Protein AF-A0A9P6RPS3-F1 (afdb_monomer_lite)

Radius of gyration: 14.05 Å; chains: 1; bounding box: 44×27×31 Å

Sequence (81 aa):
MKVYNINHEENSKLVASKNLKYELTYFELQFCGTSGRALLAYGGADWTPLYPDWEVDKTNTPFETVPILKIIENGEGEAGR

Organism: NCBI:txid979702

Secondary structure (DSSP, 8-state):
-------HHHHHH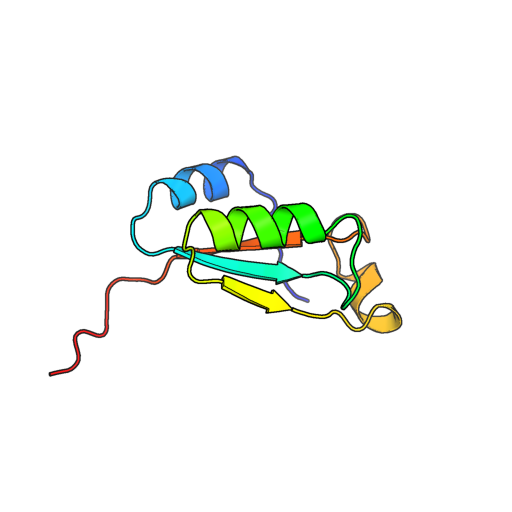HTT-SSEEEEEE--SSSSTTHHHHHHHHHTT-EEEEE---HHHHGGGSGGG-S-EEEEEE--S-----

pLDDT: mean 83.36, std 16.84, range [33.47, 97.31]

Foldseek 3Di:
DPDDPPPPVVVVVLVPDPAKEKEWEDAPDPDPCVVVVVVCVVVVHHYDYDYDPLVPCQVVDVVSDDGDMDIDGDPPDDPDD

Structure (mmCIF, N/CA/C/O backbone):
data_AF-A0A9P6RPS3-F1
#
_entry.id   AF-A0A9P6RPS3-F1
#
loop_
_atom_site.group_PDB
_atom_site.id
_atom_site.type_symbol
_atom_site.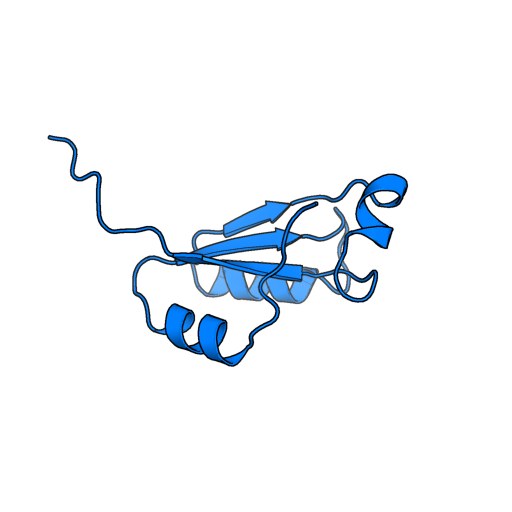label_atom_id
_atom_site.label_alt_id
_atom_site.label_comp_id
_atom_site.label_asym_id
_atom_site.label_entity_id
_atom_site.label_seq_id
_atom_site.pdbx_PDB_ins_code
_atom_site.Cartn_x
_atom_site.Cartn_y
_atom_site.Cartn_z
_atom_site.occupancy
_atom_site.B_iso_or_equiv
_atom_site.auth_seq_id
_atom_site.auth_comp_id
_atom_site.auth_asym_id
_atom_site.auth_atom_id
_atom_site.pdbx_PDB_model_num
ATOM 1 N N . MET A 1 1 ? 0.015 13.509 -14.190 1.00 43.31 1 MET A N 1
ATOM 2 C CA . MET A 1 1 ? 0.936 13.272 -13.060 1.00 43.31 1 MET A CA 1
ATOM 3 C C . MET A 1 1 ? 0.092 13.004 -11.819 1.00 43.31 1 MET A C 1
ATOM 5 O O . MET A 1 1 ? -0.649 13.897 -11.424 1.00 43.31 1 MET A O 1
ATOM 9 N N . LYS A 1 2 ? 0.098 11.780 -11.265 1.00 54.91 2 LYS A N 1
ATOM 10 C CA . LYS A 1 2 ? -0.564 11.515 -9.974 1.00 54.91 2 LYS A CA 1
ATOM 11 C C . LYS A 1 2 ? 0.317 12.127 -8.883 1.00 54.91 2 LYS A C 1
ATOM 13 O O . LYS A 1 2 ? 1.462 11.722 -8.725 1.00 54.91 2 LYS A O 1
ATOM 18 N N . VAL A 1 3 ? -0.184 13.144 -8.187 1.00 57.56 3 VAL A N 1
ATOM 19 C CA . VAL A 1 3 ? 0.534 13.762 -7.066 1.00 57.56 3 VAL A CA 1
ATOM 20 C C . VAL A 1 3 ? 0.339 12.860 -5.851 1.00 57.56 3 VAL A C 1
ATOM 22 O O . VAL A 1 3 ? -0.770 12.750 -5.330 1.00 57.56 3 VAL A O 1
ATOM 25 N N . TYR A 1 4 ? 1.398 12.170 -5.436 1.00 61.38 4 TYR A N 1
ATOM 26 C CA . TYR A 1 4 ? 1.398 11.409 -4.191 1.00 61.38 4 TYR A CA 1
ATOM 27 C C . TYR A 1 4 ? 1.708 12.364 -3.041 1.00 61.38 4 TYR A C 1
ATOM 29 O O . TYR A 1 4 ? 2.736 13.039 -3.060 1.00 61.38 4 TYR A O 1
ATOM 37 N N . ASN A 1 5 ? 0.830 12.425 -2.040 1.00 65.56 5 ASN A N 1
ATOM 38 C CA . ASN A 1 5 ? 1.146 13.125 -0.804 1.00 65.56 5 ASN A CA 1
ATOM 39 C C . ASN A 1 5 ? 2.043 12.229 0.065 1.00 65.56 5 ASN A C 1
ATOM 41 O O . ASN A 1 5 ? 1.567 11.311 0.734 1.00 65.56 5 ASN A O 1
ATOM 45 N N . ILE A 1 6 ? 3.355 12.471 0.004 1.00 64.94 6 ILE A N 1
ATOM 46 C CA . ILE A 1 6 ? 4.382 11.704 0.733 1.00 64.94 6 ILE A CA 1
ATOM 47 C C . ILE A 1 6 ? 4.527 12.220 2.183 1.00 64.94 6 ILE A C 1
ATOM 49 O O . ILE A 1 6 ? 5.357 11.733 2.946 1.00 64.94 6 ILE A O 1
ATOM 53 N N . ASN A 1 7 ? 3.723 13.199 2.613 1.00 76.38 7 ASN A N 1
ATOM 54 C CA . ASN A 1 7 ? 3.796 13.719 3.972 1.00 76.38 7 ASN A CA 1
ATOM 55 C C . ASN A 1 7 ? 3.236 12.707 4.991 1.00 76.38 7 ASN A C 1
ATOM 57 O O . ASN A 1 7 ? 2.025 12.561 5.172 1.00 76.38 7 ASN A O 1
ATOM 61 N N . HIS A 1 8 ? 4.138 12.020 5.695 1.00 71.06 8 HIS A N 1
ATOM 62 C CA . HIS A 1 8 ? 3.795 11.061 6.747 1.00 71.06 8 HIS A CA 1
ATOM 63 C C . HIS A 1 8 ? 3.001 11.681 7.907 1.00 71.06 8 HIS A C 1
ATOM 65 O O . HIS A 1 8 ? 2.180 10.990 8.503 1.00 71.06 8 HIS A O 1
ATOM 71 N N . GLU A 1 9 ? 3.211 12.965 8.204 1.00 78.81 9 GLU A N 1
ATOM 72 C CA . GLU A 1 9 ? 2.551 13.677 9.306 1.00 78.81 9 GLU A CA 1
ATOM 73 C C . GLU A 1 9 ? 1.092 14.033 8.985 1.00 78.81 9 GLU A C 1
ATOM 75 O O . GLU A 1 9 ? 0.246 14.115 9.868 1.00 78.81 9 GLU A O 1
ATOM 80 N N . GLU A 1 10 ? 0.766 14.250 7.713 1.00 75.75 10 GLU A N 1
ATOM 81 C CA . GLU A 1 10 ? -0.624 14.443 7.284 1.00 75.75 10 GLU A CA 1
ATOM 82 C C . GLU A 1 10 ? -1.352 13.102 7.216 1.00 75.75 10 GLU A C 1
ATOM 84 O O . GLU A 1 10 ? -2.467 12.972 7.718 1.00 75.75 10 GLU A O 1
ATOM 89 N N . ASN A 1 11 ? -0.681 12.075 6.691 1.00 73.50 11 ASN A N 1
ATOM 90 C CA . ASN A 1 11 ? -1.228 10.724 6.635 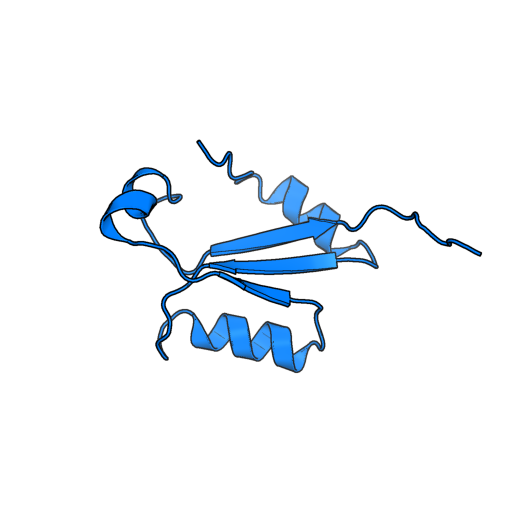1.00 73.50 11 ASN A CA 1
ATOM 91 C C . ASN A 1 11 ? -1.484 10.142 8.036 1.00 73.50 11 ASN A C 1
ATOM 93 O O . ASN A 1 11 ? -2.493 9.469 8.227 1.00 73.50 11 ASN A O 1
ATOM 97 N N . SER A 1 12 ? -0.628 10.419 9.029 1.00 74.69 12 SER A N 1
ATOM 98 C CA . SER A 1 12 ? -0.829 9.951 10.411 1.00 74.69 12 SER A CA 1
ATOM 99 C C . SER A 1 12 ? -2.082 10.551 11.055 1.00 74.69 12 SER A C 1
ATOM 101 O O . SER A 1 12 ? -2.778 9.859 11.798 1.00 74.69 12 SER A O 1
ATOM 103 N N . LYS A 1 13 ? -2.418 11.803 10.721 1.00 76.12 13 LYS A N 1
ATOM 104 C CA . LYS A 1 13 ? -3.637 12.476 11.193 1.00 76.12 13 LYS A CA 1
ATOM 105 C C . LYS A 1 13 ? -4.894 11.848 10.601 1.00 76.12 13 LYS A C 1
ATOM 107 O O . LYS A 1 13 ? -5.875 11.697 11.323 1.00 76.12 13 LYS A O 1
ATOM 112 N N . LEU A 1 14 ? -4.844 11.416 9.338 1.00 72.44 14 LEU A N 1
ATOM 113 C CA . LEU A 1 14 ? -5.964 10.730 8.686 1.00 72.44 14 LEU A CA 1
ATOM 114 C C . LEU A 1 14 ? -6.281 9.388 9.343 1.00 72.44 14 LEU A C 1
ATOM 116 O O . LEU A 1 14 ? -7.444 9.031 9.429 1.00 72.44 14 LEU A O 1
ATOM 120 N N . VAL A 1 15 ? -5.286 8.658 9.859 1.00 72.44 15 VAL A N 1
ATOM 121 C CA . VAL A 1 15 ? -5.509 7.349 10.509 1.00 72.44 15 VAL A CA 1
ATOM 122 C C . VAL A 1 15 ? -6.430 7.447 11.739 1.00 72.44 15 VAL A C 1
ATOM 124 O O . VAL A 1 15 ? -7.045 6.455 12.121 1.00 72.44 15 VAL A O 1
ATOM 127 N N . ALA A 1 16 ? -6.571 8.632 12.345 1.00 72.81 16 ALA A N 1
ATOM 128 C CA . ALA A 1 16 ? -7.517 8.864 13.437 1.00 72.81 16 ALA A CA 1
ATOM 129 C C . ALA A 1 16 ? -8.983 9.014 12.970 1.00 72.81 16 ALA A C 1
ATOM 131 O O . ALA A 1 16 ? -9.897 8.947 13.798 1.00 72.81 16 ALA A O 1
ATOM 132 N N . SER A 1 17 ? -9.223 9.218 11.672 1.00 76.94 17 SER A N 1
ATOM 133 C CA . SER A 1 17 ? -10.560 9.373 11.097 1.00 76.94 17 SER A CA 1
ATOM 134 C C . SER A 1 17 ? -11.297 8.032 11.031 1.00 76.94 17 SER A C 1
ATOM 136 O O . SER A 1 17 ? -10.717 6.980 10.772 1.00 76.94 17 SER A O 1
ATOM 138 N N . LYS A 1 18 ? -12.616 8.060 11.259 1.00 74.75 18 LYS A N 1
ATOM 139 C CA . LYS A 1 18 ? -13.445 6.840 11.328 1.00 74.75 18 LYS A CA 1
ATOM 140 C C . LYS A 1 18 ? -13.817 6.253 9.963 1.00 74.75 18 LYS A C 1
ATOM 142 O O . LYS A 1 18 ? -14.169 5.081 9.899 1.00 74.75 18 LYS A O 1
ATOM 147 N N . ASN A 1 19 ? -13.741 7.047 8.894 1.00 84.19 19 ASN A N 1
ATOM 148 C CA . ASN A 1 19 ? -14.211 6.681 7.556 1.00 84.19 19 ASN A CA 1
ATOM 149 C C . ASN A 1 19 ? -13.061 6.734 6.547 1.00 84.19 19 ASN A C 1
ATOM 151 O O . ASN A 1 19 ? -12.968 7.650 5.727 1.00 84.19 19 ASN A O 1
ATOM 155 N N . LEU A 1 20 ? -12.165 5.754 6.632 1.00 88.31 20 LEU A N 1
ATOM 156 C CA . LEU A 1 20 ? -11.022 5.645 5.734 1.00 88.31 20 LEU A CA 1
ATOM 157 C C . LEU A 1 20 ? -11.243 4.567 4.684 1.00 88.31 20 LEU A C 1
ATOM 159 O O . LEU A 1 20 ? -11.685 3.461 4.995 1.00 88.31 20 LEU A O 1
ATOM 163 N N . LYS A 1 21 ? -10.851 4.898 3.457 1.00 91.50 21 LYS A N 1
ATOM 164 C CA . LYS A 1 21 ? -10.678 3.959 2.360 1.00 91.50 21 LYS A CA 1
ATOM 165 C C . LYS A 1 21 ? -9.205 3.870 1.989 1.00 91.50 21 LYS A C 1
ATOM 167 O O . LYS A 1 21 ? -8.482 4.867 2.011 1.00 91.50 21 LYS A O 1
ATOM 172 N N . TYR A 1 22 ? -8.758 2.680 1.616 1.00 92.69 22 TYR A N 1
ATOM 173 C CA . TYR A 1 22 ? -7.371 2.435 1.242 1.00 92.69 22 TYR A CA 1
ATOM 174 C C . TYR A 1 22 ? -7.256 1.956 -0.204 1.00 92.69 22 TYR A C 1
ATOM 176 O O . TYR A 1 22 ? -8.055 1.158 -0.686 1.00 92.69 22 TYR A O 1
ATOM 184 N N . GLU A 1 23 ? -6.216 2.399 -0.898 1.00 94.50 23 GLU A N 1
ATOM 185 C CA . GLU A 1 23 ? -5.830 1.853 -2.198 1.00 94.50 23 GLU A CA 1
ATOM 186 C C . GLU A 1 23 ? -4.414 1.290 -2.084 1.00 94.50 23 GLU A C 1
ATOM 188 O O . GLU A 1 23 ? -3.480 2.008 -1.719 1.00 94.50 23 GLU A O 1
ATOM 193 N N . LEU A 1 24 ? -4.253 -0.005 -2.364 1.00 95.38 24 LEU A N 1
ATOM 194 C CA . LEU A 1 24 ? -2.954 -0.674 -2.320 1.00 95.38 24 LEU A CA 1
ATOM 195 C C . LEU A 1 24 ? -2.475 -0.943 -3.745 1.00 95.38 24 LEU A C 1
ATOM 197 O O . LEU A 1 24 ? -2.958 -1.864 -4.405 1.00 95.38 24 LEU A O 1
ATOM 201 N N . THR A 1 25 ? -1.503 -0.154 -4.202 1.00 95.94 25 THR A N 1
ATOM 202 C CA . THR A 1 25 ? -0.865 -0.343 -5.508 1.00 95.94 25 THR A CA 1
ATOM 203 C C . THR A 1 25 ? 0.198 -1.432 -5.416 1.00 95.94 25 THR A C 1
ATOM 205 O O . THR A 1 25 ? 1.206 -1.248 -4.730 1.00 95.94 25 THR A O 1
ATOM 208 N N . TYR A 1 26 ? -0.013 -2.569 -6.081 1.00 97.31 26 TYR A N 1
ATOM 209 C CA . TYR A 1 26 ? 0.960 -3.662 -6.158 1.00 97.31 26 TYR A CA 1
ATOM 210 C C . TYR A 1 26 ? 0.651 -4.620 -7.310 1.00 97.31 26 TYR A C 1
ATOM 212 O O . TYR A 1 26 ? -0.490 -4.717 -7.740 1.00 97.31 26 TYR A O 1
ATOM 220 N N . PHE A 1 27 ? 1.645 -5.385 -7.760 1.00 96.88 27 PHE A N 1
ATOM 221 C CA . PHE A 1 27 ? 1.467 -6.422 -8.778 1.00 96.88 27 PHE A CA 1
ATOM 222 C C . PHE A 1 27 ? 0.481 -7.517 -8.347 1.00 96.88 27 PHE A C 1
ATOM 224 O O . PHE A 1 27 ? 0.349 -7.829 -7.158 1.00 96.88 27 PHE A O 1
ATOM 231 N N . GLU A 1 28 ? -0.176 -8.161 -9.314 1.00 96.00 28 GLU A N 1
ATOM 232 C CA . GLU A 1 28 ? -1.070 -9.308 -9.094 1.00 96.00 28 GLU A CA 1
ATOM 233 C C . GLU A 1 28 ? -0.285 -10.603 -8.807 1.00 96.00 28 GLU A C 1
ATOM 235 O O . GLU A 1 28 ? -0.406 -11.624 -9.472 1.00 96.00 28 GLU A O 1
ATOM 240 N N . LEU A 1 29 ? 0.581 -10.551 -7.797 1.00 95.69 29 LEU A N 1
ATOM 241 C CA . LEU A 1 29 ? 1.393 -11.667 -7.329 1.00 95.69 29 LEU A CA 1
ATOM 242 C C . LEU A 1 29 ? 1.474 -11.666 -5.803 1.00 95.69 29 LEU A C 1
ATOM 244 O O . LEU A 1 29 ? 1.083 -10.700 -5.134 1.00 95.69 29 LEU A O 1
ATOM 248 N N . GLN A 1 30 ? 1.974 -12.767 -5.250 1.00 95.81 30 GLN A N 1
ATOM 249 C CA . GLN A 1 30 ? 2.154 -12.951 -3.814 1.00 95.81 30 GLN A CA 1
ATOM 250 C C . GLN A 1 30 ? 3.628 -12.766 -3.440 1.00 95.81 30 GLN A C 1
ATOM 252 O O . GLN A 1 30 ? 4.436 -13.673 -3.608 1.00 95.81 30 GLN A O 1
ATOM 257 N N . PHE A 1 31 ? 3.979 -11.582 -2.937 1.00 95.31 31 PHE A N 1
ATOM 258 C CA . PHE A 1 31 ? 5.326 -11.264 -2.451 1.00 95.31 31 PHE A CA 1
ATOM 259 C C . PHE A 1 31 ? 5.258 -10.084 -1.461 1.00 95.31 31 PHE A C 1
ATOM 261 O O . PHE A 1 31 ? 4.432 -10.118 -0.551 1.00 95.31 31 PHE A O 1
ATOM 268 N N . CYS A 1 32 ? 6.057 -9.025 -1.625 1.00 93.88 32 CYS A N 1
ATOM 269 C CA . CYS A 1 32 ? 6.121 -7.888 -0.695 1.00 93.88 32 CYS A CA 1
ATOM 270 C C . CYS A 1 32 ? 4.763 -7.226 -0.391 1.00 93.88 32 CYS A C 1
ATOM 272 O O . CYS A 1 32 ? 4.550 -6.771 0.726 1.00 93.88 32 CYS A O 1
ATOM 274 N N . GLY A 1 33 ? 3.828 -7.176 -1.347 1.00 93.62 33 GLY A N 1
ATOM 275 C CA . GLY A 1 33 ? 2.499 -6.586 -1.130 1.00 93.62 33 GLY A CA 1
ATOM 276 C C . GLY A 1 33 ? 1.502 -7.493 -0.402 1.00 93.62 33 GLY A C 1
ATOM 277 O O . GLY A 1 33 ? 0.438 -7.025 0.001 1.00 93.62 33 GLY A O 1
ATOM 278 N N . THR A 1 34 ? 1.820 -8.778 -0.206 1.00 95.62 34 THR A N 1
ATO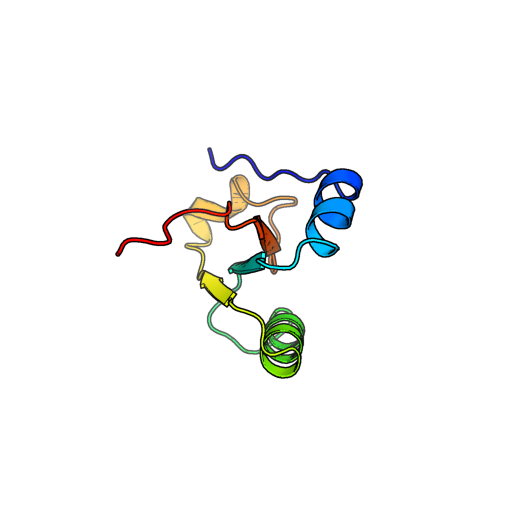M 279 C CA . THR A 1 34 ? 0.921 -9.740 0.456 1.00 95.62 34 THR A CA 1
ATOM 280 C C . THR A 1 34 ? 0.655 -9.359 1.906 1.00 95.62 34 THR A C 1
ATOM 282 O O . THR A 1 34 ? -0.483 -9.454 2.360 1.00 95.62 34 THR A O 1
ATOM 285 N N . SER A 1 35 ? 1.674 -8.887 2.626 1.00 95.62 35 SER A N 1
ATOM 286 C CA . SER A 1 35 ? 1.532 -8.450 4.019 1.00 95.62 35 SER A CA 1
ATOM 287 C C . SER A 1 35 ? 0.552 -7.283 4.145 1.00 95.62 35 SER A C 1
ATOM 289 O O . SER A 1 35 ? -0.325 -7.318 5.003 1.00 95.62 35 SER A O 1
ATOM 291 N N . GLY A 1 36 ? 0.629 -6.301 3.242 1.00 95.38 36 GLY A N 1
ATOM 292 C CA . GLY A 1 36 ? -0.319 -5.186 3.183 1.00 95.38 36 GLY A CA 1
ATOM 293 C C . GLY A 1 36 ? -1.760 -5.656 2.973 1.00 95.38 36 GLY A C 1
ATOM 294 O O . GLY A 1 36 ? -2.646 -5.259 3.725 1.00 95.38 36 GLY A O 1
ATOM 295 N N . ARG A 1 37 ? -1.990 -6.567 2.015 1.00 96.56 37 ARG A N 1
ATOM 296 C CA . ARG A 1 37 ? -3.318 -7.168 1.779 1.00 96.56 37 ARG A CA 1
ATOM 297 C C . ARG A 1 37 ? -3.841 -7.897 3.016 1.00 96.56 37 ARG A C 1
ATOM 299 O O . ARG A 1 37 ? -5.001 -7.729 3.376 1.00 96.56 37 ARG A O 1
ATOM 306 N N . ALA A 1 38 ? -2.988 -8.690 3.666 1.00 96.75 38 ALA A N 1
ATOM 307 C CA . ALA A 1 38 ? -3.355 -9.453 4.853 1.00 96.75 38 ALA A CA 1
ATOM 308 C C . ALA A 1 38 ? -3.737 -8.539 6.024 1.00 96.75 38 ALA A C 1
ATOM 310 O O . ALA A 1 38 ? -4.743 -8.791 6.677 1.00 96.75 38 ALA A O 1
ATOM 311 N N . LEU A 1 39 ? -2.983 -7.461 6.260 1.00 96.38 39 LEU A N 1
ATOM 312 C CA . LEU A 1 39 ? -3.277 -6.494 7.320 1.00 96.38 39 LEU A CA 1
ATOM 313 C C . LEU A 1 39 ? -4.590 -5.744 7.070 1.00 96.38 39 LEU A C 1
ATOM 315 O O . LEU A 1 39 ? -5.409 -5.643 7.980 1.00 96.38 39 LEU A O 1
ATOM 319 N N . LEU A 1 40 ? -4.811 -5.263 5.842 1.00 94.94 40 LEU A N 1
ATOM 320 C CA . LEU A 1 40 ? -6.049 -4.569 5.472 1.00 94.94 40 LEU A CA 1
ATOM 321 C C . LEU A 1 40 ? -7.270 -5.492 5.595 1.00 94.94 40 LEU A C 1
ATOM 323 O O . LEU A 1 40 ? -8.289 -5.094 6.156 1.00 94.94 40 LEU A O 1
ATOM 327 N N . ALA A 1 41 ? -7.151 -6.741 5.134 1.00 95.25 41 ALA A N 1
ATOM 328 C CA . ALA A 1 41 ? -8.209 -7.739 5.263 1.00 95.25 41 ALA A CA 1
ATOM 329 C C . ALA A 1 41 ? -8.477 -8.119 6.728 1.00 95.25 41 ALA A C 1
ATOM 331 O O . ALA A 1 41 ? -9.630 -8.160 7.148 1.00 95.25 41 ALA A O 1
ATOM 332 N N . TYR A 1 42 ? -7.426 -8.357 7.517 1.00 96.44 42 TYR A N 1
ATOM 333 C CA . TYR A 1 42 ? -7.543 -8.697 8.937 1.00 96.44 42 TYR A CA 1
ATOM 334 C C . TYR A 1 42 ? -8.209 -7.577 9.745 1.00 96.44 42 TYR A C 1
ATOM 336 O O . TYR A 1 42 ? -9.030 -7.850 10.616 1.00 96.44 42 TYR A O 1
ATOM 344 N N . GLY A 1 43 ? -7.892 -6.318 9.434 1.00 92.19 43 GLY A N 1
ATOM 345 C CA . GLY A 1 43 ? -8.502 -5.151 10.070 1.00 92.19 43 GLY A CA 1
ATOM 346 C C . GLY A 1 43 ? -9.929 -4.838 9.608 1.00 92.19 43 GLY A C 1
ATOM 347 O O . GLY A 1 43 ? -10.524 -3.906 10.139 1.00 92.19 43 GLY A O 1
ATOM 348 N N . GLY A 1 44 ? -10.474 -5.567 8.624 1.00 92.44 44 GLY A N 1
ATOM 349 C CA . GLY A 1 44 ? -11.790 -5.275 8.047 1.00 92.44 44 GLY A CA 1
ATOM 350 C C . GLY A 1 44 ? -11.863 -3.913 7.348 1.00 92.44 44 GLY A C 1
ATOM 351 O O . GLY A 1 44 ? -12.928 -3.301 7.319 1.00 92.44 44 GLY A O 1
ATOM 352 N N . ALA A 1 45 ? -10.736 -3.414 6.832 1.00 92.25 45 ALA A N 1
ATOM 353 C CA . ALA A 1 45 ? -10.664 -2.107 6.188 1.00 92.25 45 ALA A CA 1
ATOM 354 C C . ALA A 1 45 ? -11.440 -2.082 4.856 1.00 92.25 45 ALA A C 1
ATOM 356 O O . ALA A 1 45 ? -11.445 -3.073 4.125 1.00 92.25 45 ALA A O 1
ATOM 357 N N . ASP A 1 46 ? -12.029 -0.937 4.495 1.00 93.38 46 ASP A N 1
ATOM 358 C CA . ASP A 1 46 ? -12.506 -0.694 3.125 1.00 93.38 46 ASP A CA 1
ATOM 359 C C . ASP A 1 46 ? -11.294 -0.405 2.234 1.00 93.38 46 ASP A C 1
ATOM 361 O O . ASP A 1 46 ? -10.646 0.638 2.359 1.00 93.38 46 ASP A O 1
ATOM 365 N N . TRP A 1 47 ? -10.928 -1.351 1.368 1.00 94.94 47 TRP A N 1
ATOM 366 C CA . TRP A 1 47 ? -9.769 -1.187 0.503 1.00 94.94 47 TRP A CA 1
ATOM 367 C C . TRP A 1 47 ? -9.939 -1.810 -0.877 1.00 94.94 47 TRP A C 1
ATOM 369 O O . TRP A 1 47 ? -10.661 -2.788 -1.068 1.00 94.94 47 TRP A O 1
ATOM 379 N N . THR A 1 48 ? -9.215 -1.251 -1.845 1.00 95.81 48 THR A N 1
ATOM 380 C CA . THR A 1 48 ? -9.187 -1.731 -3.229 1.00 95.81 48 THR A CA 1
ATOM 381 C C . THR A 1 48 ? -7.754 -1.972 -3.706 1.00 95.81 48 THR A C 1
ATOM 383 O O . THR A 1 48 ? -6.892 -1.107 -3.510 1.00 95.81 48 THR A O 1
ATOM 386 N N . PRO A 1 49 ? -7.460 -3.120 -4.344 1.00 95.31 49 PRO A N 1
ATOM 387 C CA . PRO A 1 49 ? -6.181 -3.317 -5.010 1.00 95.31 49 PRO A CA 1
ATOM 388 C C . PRO A 1 49 ? -6.105 -2.455 -6.276 1.00 95.31 49 PRO A C 1
ATOM 390 O O . PRO A 1 49 ? -7.073 -2.369 -7.030 1.00 95.31 49 PRO A O 1
ATOM 393 N N . LEU A 1 50 ? -4.938 -1.863 -6.530 1.00 95.25 50 LEU A N 1
ATOM 394 C CA . LEU A 1 50 ? -4.607 -1.238 -7.807 1.00 95.25 50 LEU A CA 1
ATOM 395 C C . LEU A 1 50 ? -3.406 -1.965 -8.419 1.00 95.25 50 LEU A C 1
ATOM 397 O O . LEU A 1 50 ? -2.344 -2.057 -7.804 1.00 95.25 50 LEU A O 1
ATOM 401 N N . TYR A 1 51 ? -3.569 -2.474 -9.634 1.00 95.62 51 TYR A N 1
ATOM 402 C CA . TYR A 1 51 ? -2.500 -3.149 -10.364 1.00 95.62 51 TYR A CA 1
ATOM 403 C C . TYR A 1 51 ? -1.868 -2.151 -11.345 1.00 95.62 51 TYR A C 1
ATOM 405 O O . TYR A 1 51 ? -2.582 -1.664 -12.223 1.00 95.62 51 TYR A O 1
ATOM 413 N N . PRO A 1 52 ? -0.584 -1.785 -11.176 1.00 94.44 52 PRO A N 1
ATOM 414 C CA . PRO A 1 52 ? 0.063 -0.798 -12.038 1.00 94.44 52 PRO A CA 1
ATOM 415 C C . PRO A 1 52 ? 0.447 -1.392 -13.399 1.00 94.44 52 PRO A C 1
ATOM 417 O O . PRO A 1 52 ? 0.807 -2.569 -13.484 1.00 94.44 52 PRO A O 1
ATOM 420 N N . ASP A 1 53 ? 0.460 -0.552 -14.432 1.00 95.56 53 ASP A N 1
ATOM 421 C CA . ASP A 1 53 ? 1.137 -0.842 -15.698 1.00 95.56 53 ASP A CA 1
ATOM 422 C C . ASP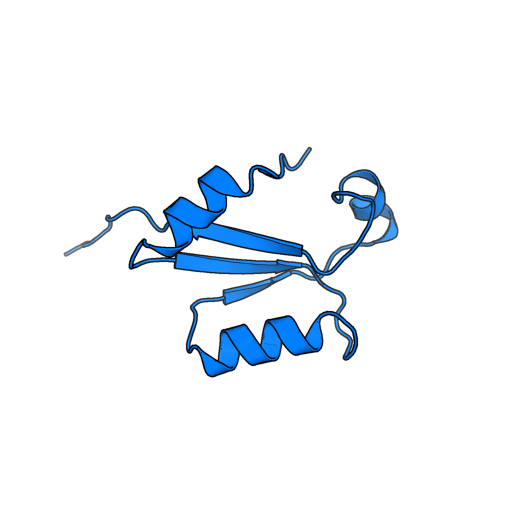 A 1 53 ? 2.599 -0.401 -15.568 1.00 95.56 53 ASP A C 1
ATOM 424 O O . ASP A 1 53 ? 2.927 0.780 -15.681 1.00 95.56 53 ASP A O 1
ATOM 428 N N . TRP A 1 54 ? 3.487 -1.342 -15.237 1.00 93.06 54 TRP A N 1
ATOM 429 C CA . TRP A 1 54 ? 4.799 -0.992 -14.690 1.00 93.06 54 TRP A CA 1
ATOM 430 C C . TRP A 1 54 ? 5.702 -0.216 -15.642 1.00 93.06 54 TRP A C 1
ATOM 432 O O . TRP A 1 54 ? 6.426 0.674 -15.201 1.00 93.06 54 TRP A O 1
ATOM 442 N N . GLU A 1 55 ? 5.637 -0.517 -16.935 1.00 94.00 55 GLU A N 1
ATOM 443 C CA . GLU A 1 55 ? 6.453 0.167 -17.941 1.00 94.00 55 GLU A CA 1
ATOM 444 C C . GLU A 1 55 ? 6.102 1.662 -18.026 1.00 94.00 55 GLU A C 1
ATOM 446 O O . GLU A 1 55 ? 6.974 2.498 -18.262 1.00 94.00 55 GLU A O 1
ATOM 451 N N . VAL A 1 56 ? 4.837 2.016 -17.772 1.00 93.88 56 VAL A N 1
ATOM 452 C CA . VAL A 1 56 ? 4.324 3.393 -17.852 1.00 93.88 56 VAL A CA 1
ATOM 453 C C . VAL A 1 56 ? 4.323 4.087 -16.485 1.00 93.88 56 VAL A C 1
ATOM 455 O O . VAL A 1 56 ? 4.600 5.286 -16.373 1.00 93.88 56 VAL A O 1
ATOM 458 N N . ASP A 1 57 ? 4.019 3.346 -15.423 1.00 91.94 57 ASP A N 1
ATOM 459 C CA . ASP A 1 57 ? 3.797 3.898 -14.090 1.00 91.94 57 ASP A CA 1
ATOM 460 C C . ASP A 1 57 ? 5.089 4.055 -13.279 1.00 91.94 57 ASP A C 1
ATOM 462 O O . ASP A 1 57 ? 5.128 4.885 -12.366 1.00 91.94 57 ASP A O 1
ATOM 466 N N . LYS A 1 58 ? 6.166 3.322 -13.599 1.00 92.19 58 LYS A N 1
ATOM 467 C CA . LYS A 1 58 ? 7.399 3.295 -12.792 1.00 92.19 58 LYS A CA 1
ATOM 468 C C . LYS A 1 58 ? 7.978 4.679 -12.516 1.00 92.19 58 LYS A C 1
ATOM 470 O O . LYS A 1 58 ? 8.188 5.023 -11.357 1.00 92.19 58 LYS A O 1
ATOM 475 N N . THR A 1 59 ? 8.180 5.496 -13.547 1.00 92.44 59 THR A N 1
ATOM 476 C CA . THR A 1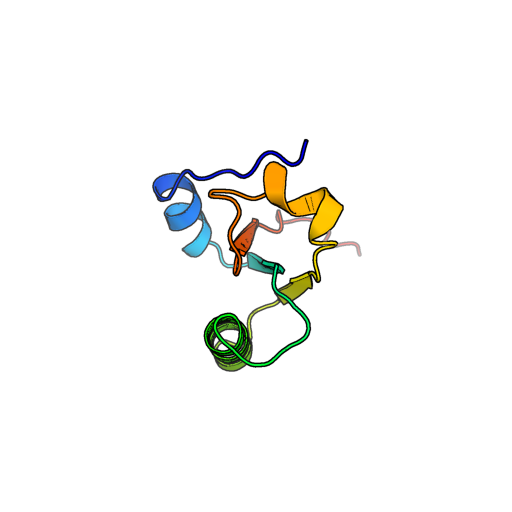 59 ? 8.767 6.843 -13.403 1.00 92.44 59 THR A CA 1
ATOM 477 C C . THR A 1 59 ? 7.858 7.811 -12.645 1.00 92.44 59 THR A C 1
ATOM 479 O O . THR A 1 59 ? 8.310 8.837 -12.149 1.00 92.44 59 THR A O 1
ATOM 482 N N . ASN A 1 60 ? 6.562 7.502 -12.575 1.00 87.94 60 ASN A N 1
ATOM 483 C CA . ASN A 1 60 ? 5.565 8.284 -11.851 1.00 87.94 60 ASN A CA 1
ATOM 484 C C . ASN A 1 60 ? 5.332 7.762 -10.426 1.00 87.94 60 ASN A C 1
ATOM 486 O O . ASN A 1 60 ? 4.599 8.382 -9.657 1.00 87.94 60 ASN A O 1
ATOM 490 N N . THR A 1 61 ? 5.939 6.629 -10.079 1.00 89.75 61 THR A N 1
ATOM 491 C CA . THR A 1 61 ? 5.794 5.959 -8.792 1.00 89.75 61 THR A CA 1
ATOM 492 C C . THR A 1 61 ? 6.844 6.506 -7.819 1.00 89.75 61 THR A C 1
ATOM 494 O O . THR A 1 61 ? 8.025 6.547 -8.166 1.00 89.75 61 THR A O 1
ATOM 497 N N . PRO A 1 62 ? 6.469 6.917 -6.593 1.00 88.94 62 PRO A N 1
ATOM 498 C CA . PRO A 1 62 ? 7.417 7.304 -5.556 1.00 88.94 62 PRO A CA 1
ATOM 499 C C . PRO A 1 62 ? 8.534 6.273 -5.385 1.00 88.94 62 PRO A C 1
ATOM 501 O O . PRO A 1 62 ? 8.281 5.077 -5.217 1.00 88.94 62 PRO A O 1
ATOM 504 N N . PHE A 1 63 ? 9.777 6.752 -5.450 1.00 90.75 63 PHE A N 1
ATOM 505 C CA . PHE A 1 63 ? 10.984 5.923 -5.395 1.00 90.75 63 PHE A CA 1
ATOM 506 C C . PHE A 1 63 ? 11.058 4.825 -6.468 1.00 90.75 63 PHE A C 1
ATOM 508 O O . PHE A 1 63 ? 11.845 3.899 -6.322 1.00 90.75 63 PHE A O 1
ATOM 515 N N . GLU A 1 64 ? 10.244 4.906 -7.525 1.00 94.12 64 GLU A N 1
ATOM 516 C CA . GLU A 1 64 ? 10.118 3.875 -8.557 1.00 94.12 64 GLU A CA 1
ATOM 517 C C . GLU A 1 64 ? 9.872 2.477 -7.959 1.00 94.12 64 GLU A C 1
ATOM 519 O O . GLU A 1 64 ? 10.381 1.471 -8.462 1.00 94.12 64 GLU A O 1
ATOM 524 N N . THR A 1 65 ? 9.100 2.402 -6.864 1.00 93.56 65 THR A N 1
ATOM 525 C CA . THR A 1 65 ? 8.874 1.156 -6.113 1.00 93.56 65 THR A CA 1
ATOM 526 C C . THR A 1 65 ? 7.420 0.935 -5.703 1.00 93.56 65 THR A C 1
ATOM 528 O O . THR A 1 65 ? 6.659 1.868 -5.472 1.00 93.56 65 THR A O 1
ATOM 531 N N . VAL A 1 66 ? 7.052 -0.339 -5.559 1.00 94.81 66 VAL A N 1
ATOM 532 C CA . VAL A 1 66 ? 5.778 -0.812 -4.996 1.00 94.81 66 VAL A CA 1
ATOM 533 C C . VAL A 1 66 ? 6.075 -1.896 -3.943 1.00 94.81 66 VAL A C 1
ATOM 535 O O . VAL A 1 66 ? 7.099 -2.577 -4.061 1.00 94.81 66 VAL A O 1
ATOM 538 N N . PRO A 1 67 ? 5.223 -2.124 -2.924 1.00 95.06 67 PRO A N 1
ATOM 539 C CA . PRO A 1 67 ? 3.850 -1.638 -2.761 1.00 95.06 67 PRO A CA 1
ATOM 540 C C . PRO A 1 67 ? 3.733 -0.179 -2.305 1.00 95.06 67 PRO A C 1
ATOM 542 O O . PRO A 1 67 ? 4.569 0.310 -1.553 1.00 95.06 67 PRO A O 1
ATOM 545 N N . ILE A 1 68 ? 2.642 0.483 -2.704 1.00 93.19 68 ILE A N 1
ATOM 546 C CA . ILE A 1 68 ? 2.256 1.813 -2.203 1.00 93.19 68 ILE A CA 1
ATOM 547 C C . ILE A 1 68 ? 0.863 1.745 -1.600 1.00 93.19 68 ILE A C 1
ATOM 549 O O . ILE A 1 68 ? -0.075 1.289 -2.251 1.00 93.19 68 ILE A O 1
ATOM 553 N N . LEU A 1 69 ? 0.731 2.250 -0.376 1.00 92.06 69 LEU A N 1
ATOM 554 C CA . LEU A 1 69 ? -0.550 2.436 0.290 1.00 92.06 69 LEU A CA 1
ATOM 555 C C . LEU A 1 69 ? -0.969 3.902 0.192 1.00 92.06 69 LEU A C 1
ATOM 557 O O . LEU A 1 69 ? -0.252 4.788 0.656 1.00 92.06 69 LEU A O 1
ATOM 561 N N . LYS A 1 70 ? -2.148 4.151 -0.371 1.00 89.94 70 LYS A N 1
ATOM 562 C CA . LYS A 1 70 ? -2.802 5.457 -0.350 1.00 89.94 70 LYS A CA 1
ATOM 563 C C . LYS A 1 70 ? -3.951 5.427 0.652 1.00 89.94 70 LYS A C 1
ATOM 565 O O . LYS A 1 70 ? -4.790 4.530 0.599 1.00 89.94 70 LYS A O 1
ATOM 570 N N . ILE A 1 71 ? -3.977 6.413 1.544 1.00 89.69 71 ILE A N 1
ATOM 571 C CA . ILE A 1 71 ? -5.036 6.616 2.536 1.00 89.69 71 ILE A CA 1
ATOM 572 C C . ILE A 1 71 ? -5.975 7.695 1.995 1.00 89.69 71 ILE A C 1
ATOM 574 O O . ILE A 1 71 ? -5.518 8.746 1.546 1.00 89.69 71 ILE A O 1
ATOM 578 N N . ILE A 1 72 ? -7.274 7.414 1.988 1.00 86.81 72 ILE A N 1
ATOM 579 C CA . ILE A 1 72 ? -8.317 8.289 1.458 1.00 86.81 72 ILE A CA 1
ATOM 580 C C . ILE A 1 72 ? -9.339 8.503 2.571 1.00 86.81 72 ILE A C 1
ATOM 582 O O . ILE A 1 72 ? -9.882 7.542 3.109 1.00 86.81 72 ILE A O 1
ATOM 586 N N . GLU A 1 73 ? -9.603 9.757 2.921 1.00 82.38 73 GLU A N 1
ATOM 587 C CA . GLU A 1 73 ? -10.703 10.104 3.817 1.00 82.38 73 GLU A CA 1
ATOM 588 C C . GLU A 1 73 ? -11.995 10.217 3.007 1.00 82.38 73 GLU A C 1
ATOM 590 O O . GLU A 1 73 ? -12.076 11.003 2.060 1.00 82.38 73 GLU A O 1
ATOM 595 N N . ASN A 1 74 ? -13.006 9.425 3.363 1.00 71.50 74 ASN A N 1
ATOM 596 C CA . ASN A 1 74 ? -14.352 9.638 2.850 1.00 71.50 74 ASN A CA 1
ATOM 597 C C . ASN A 1 74 ? -14.955 10.798 3.650 1.00 71.50 74 ASN A C 1
ATOM 599 O O . ASN A 1 74 ? -15.256 10.641 4.835 1.00 71.50 74 ASN A O 1
ATOM 603 N N . GLY A 1 75 ? -15.110 11.965 3.019 1.00 57.72 75 GLY A N 1
ATOM 604 C CA . GLY A 1 75 ? -15.845 13.076 3.624 1.00 57.72 75 GLY A CA 1
ATOM 605 C C . GLY A 1 75 ? -17.258 12.633 4.024 1.00 57.72 75 GLY A C 1
ATOM 606 O O . GLY A 1 75 ? -17.891 11.849 3.318 1.00 57.72 75 GLY A O 1
ATOM 607 N N . GLU A 1 76 ? -17.757 13.101 5.168 1.00 49.81 76 GLU A N 1
ATOM 608 C CA . GLU A 1 76 ? -19.147 12.862 5.563 1.00 49.81 76 GLU A CA 1
ATOM 609 C C . GLU A 1 76 ? -20.106 13.547 4.567 1.00 49.81 76 GLU A C 1
ATOM 611 O O . GLU A 1 76 ? -20.181 14.773 4.503 1.00 49.81 76 GLU A O 1
ATOM 616 N N . GLY A 1 77 ? -20.848 12.745 3.796 1.00 43.75 77 GLY A N 1
ATOM 617 C CA . GLY A 1 77 ? -21.923 13.171 2.887 1.00 43.75 77 GLY A CA 1
ATOM 618 C C . GLY A 1 77 ? -21.862 12.371 1.585 1.00 43.75 77 GLY A C 1
ATOM 619 O O . GLY A 1 77 ? -20.974 12.585 0.777 1.00 43.75 77 GLY A O 1
ATOM 620 N N . GLU A 1 78 ? -22.721 11.382 1.347 1.00 38.91 78 GLU A N 1
ATOM 621 C CA . GLU A 1 78 ? -24.169 11.554 1.229 1.00 38.91 78 GLU A CA 1
ATOM 622 C C . GLU A 1 78 ? -24.956 10.574 2.115 1.00 38.91 78 GLU A C 1
ATOM 624 O O . GLU A 1 78 ? -25.152 9.406 1.787 1.00 38.91 78 GLU A O 1
ATOM 629 N N . ALA A 1 79 ? -25.516 11.086 3.213 1.00 44.34 79 ALA A N 1
ATOM 630 C CA . ALA A 1 79 ? -26.784 10.572 3.716 1.00 44.34 79 ALA A CA 1
ATOM 631 C C . ALA A 1 79 ? -27.890 11.063 2.762 1.00 44.34 79 ALA A C 1
ATOM 633 O O . ALA A 1 79 ? -28.552 12.071 3.013 1.00 44.34 79 ALA A O 1
ATOM 634 N N . GLY A 1 80 ? -28.017 10.397 1.614 1.00 35.59 80 GLY A N 1
ATOM 635 C CA . GLY A 1 80 ? -29.111 10.579 0.666 1.00 35.59 80 GLY A CA 1
ATOM 636 C C . GLY A 1 80 ? -30.309 9.738 1.096 1.00 35.59 80 GLY A C 1
ATOM 637 O O . GLY A 1 80 ? -30.218 8.516 1.127 1.00 35.59 80 GLY A O 1
ATOM 638 N N . ARG A 1 81 ? -31.374 10.443 1.485 1.00 33.47 81 ARG A N 1
ATOM 639 C CA . ARG A 1 81 ? -32.715 9.968 1.864 1.00 33.47 81 ARG A CA 1
ATOM 640 C C . ARG A 1 81 ? -33.310 8.888 0.966 1.00 33.47 81 ARG A C 1
ATOM 642 O O . ARG A 1 81 ? -33.133 8.997 -0.265 1.00 33.47 81 ARG A O 1
#